Protein AF-A0A498EYC1-F1 (afdb_monomer_lite)

pLDDT: mean 89.72, std 13.06, range [40.38, 98.12]

Sequence (153 aa):
QLPAGTLIATTFFAVVTLAALSSSISMLEIPVAFLVDEYGVSRKHAVISMTAIVAVTGTVCAFNPAIFGFVAGTLVNILMTAGLAAFLLFVGWVMGRDAIEEFASGAGEFGRTLGTPWLFAVGVILPLFLVFTLLTHFGVDTNIGFWPTVALA

Foldseek 3Di:
DDVVVVVVVVVVVVVVVVVVVVVVVVVLVVQLVVCCVVVVDPSVVSSVVSVVVCVVQVVVCVVDVVSVCCVVPVVCLLCVLVVLLVVLLCLLPVCNVVNLVVQCVVVPPCSVVCSVVVSCCSNPVSSVVSVVVNCVSVVVCVVVVPCPPVVVD

Secondary structure (DSSP, 8-state):
--TTHHHHHHHHHHHHHHHHHHHHHHHHHHHHHHHHHTT---HHHHHHHHHHHHHHHHHHHHH-HHHHHIIIIIIHHHHHHHHHHHHHHIIIIIITHHHHHHHHHHHHHHHHHHHHHHHHIIIIIHHHHHHHHHHHHTTHHHHHTS-TTTTT-

Radius of gyration: 21.64 Å; chains: 1; bounding box: 51×48×55 Å

Structure (mmCIF, N/CA/C/O backbone):
data_AF-A0A498EYC1-F1
#
_entry.id   AF-A0A498EYC1-F1
#
loop_
_atom_site.group_PDB
_atom_site.id
_atom_site.type_symbol
_atom_site.label_atom_id
_atom_site.label_alt_id
_atom_site.label_comp_id
_atom_site.label_asym_id
_atom_site.label_entity_id
_atom_site.label_seq_id
_atom_site.pdbx_PDB_ins_code
_atom_site.Cartn_x
_atom_site.Cartn_y
_atom_site.Cartn_z
_atom_site.occupancy
_atom_site.B_iso_or_equiv
_atom_site.auth_seq_id
_atom_site.auth_comp_id
_atom_site.auth_asym_id
_atom_site.auth_atom_id
_atom_site.pdbx_PDB_model_num
ATOM 1 N N . GLN A 1 1 ? 8.645 4.369 -36.450 1.00 73.00 1 GLN A N 1
ATOM 2 C CA . GLN A 1 1 ? 8.880 5.561 -35.608 1.00 73.00 1 GLN A CA 1
ATOM 3 C C . GLN A 1 1 ? 7.648 6.445 -35.717 1.00 73.00 1 GLN A C 1
ATOM 5 O O . GLN A 1 1 ? 7.186 6.644 -36.835 1.00 73.00 1 GLN A O 1
ATOM 10 N N . LEU A 1 2 ? 7.071 6.889 -34.596 1.00 85.94 2 LEU A N 1
ATOM 11 C CA . LEU A 1 2 ? 5.924 7.802 -34.626 1.00 85.94 2 LEU A CA 1
ATOM 12 C C . LEU A 1 2 ? 6.410 9.229 -34.943 1.00 85.94 2 LEU A C 1
ATOM 14 O O . LEU A 1 2 ? 7.420 9.653 -34.369 1.00 85.94 2 LEU A O 1
ATOM 18 N N . PRO A 1 3 ? 5.722 9.984 -35.819 1.00 89.94 3 PRO A N 1
ATOM 19 C CA . PRO A 1 3 ? 5.987 11.412 -35.976 1.00 89.94 3 PRO A CA 1
ATOM 20 C C . PRO A 1 3 ? 5.782 12.130 -34.631 1.00 89.94 3 PRO A C 1
ATOM 22 O O . PRO A 1 3 ? 4.900 11.762 -33.859 1.00 89.94 3 PRO A O 1
ATOM 25 N N . ALA A 1 4 ? 6.630 13.118 -34.326 1.00 92.81 4 ALA A N 1
ATOM 26 C CA . ALA A 1 4 ? 6.671 13.805 -33.025 1.00 92.81 4 ALA A CA 1
ATOM 27 C C . ALA A 1 4 ? 6.887 12.881 -31.799 1.00 92.81 4 ALA A C 1
ATOM 29 O O . ALA A 1 4 ? 6.491 13.221 -30.684 1.00 92.81 4 ALA A O 1
ATOM 30 N N . GLY A 1 5 ? 7.552 11.731 -31.979 1.00 93.69 5 GLY A N 1
ATOM 31 C CA . GLY A 1 5 ? 7.752 10.729 -30.924 1.00 93.69 5 GLY A CA 1
ATOM 32 C C . GLY A 1 5 ? 8.361 11.263 -29.620 1.00 93.69 5 GLY A C 1
ATOM 33 O O . GLY A 1 5 ? 7.939 10.835 -28.551 1.00 93.69 5 GLY A O 1
ATOM 34 N N . THR A 1 6 ? 9.278 12.236 -29.678 1.00 94.50 6 THR A N 1
ATOM 35 C CA . THR A 1 6 ? 9.846 12.872 -28.475 1.00 94.50 6 THR A CA 1
ATOM 36 C C . THR A 1 6 ? 8.788 13.617 -27.665 1.00 94.50 6 THR A C 1
ATOM 38 O O . THR A 1 6 ? 8.731 13.445 -26.454 1.00 94.50 6 THR A O 1
ATOM 41 N N . LEU A 1 7 ? 7.917 14.397 -28.319 1.00 95.81 7 LEU A N 1
ATOM 42 C CA . LEU A 1 7 ? 6.847 15.135 -27.640 1.00 95.81 7 LEU A CA 1
ATOM 43 C C . LEU A 1 7 ? 5.884 14.165 -26.950 1.00 95.81 7 LEU A C 1
ATOM 45 O O . LEU A 1 7 ? 5.581 14.325 -25.771 1.00 95.81 7 LEU A O 1
ATOM 49 N N . ILE A 1 8 ? 5.471 13.119 -27.672 1.00 96.12 8 ILE A N 1
ATOM 50 C CA . ILE A 1 8 ? 4.583 12.079 -27.143 1.00 96.12 8 ILE A CA 1
ATOM 51 C C . ILE A 1 8 ? 5.236 11.374 -25.947 1.00 96.12 8 ILE A C 1
ATOM 53 O O . ILE A 1 8 ? 4.595 11.220 -24.910 1.00 96.12 8 ILE A O 1
ATOM 57 N N . ALA A 1 9 ? 6.511 10.990 -26.057 1.00 95.62 9 ALA A N 1
ATOM 58 C CA . ALA A 1 9 ? 7.240 10.329 -24.980 1.00 95.62 9 ALA A CA 1
ATOM 59 C C . ALA A 1 9 ? 7.368 11.225 -23.739 1.00 95.62 9 ALA A C 1
ATOM 61 O O . ALA A 1 9 ? 7.080 10.779 -22.632 1.00 95.62 9 ALA A O 1
ATOM 62 N N . THR A 1 10 ? 7.744 12.497 -23.903 1.00 96.62 10 THR A N 1
ATOM 63 C CA . THR A 1 10 ? 7.866 13.437 -22.781 1.00 96.62 10 THR A CA 1
ATOM 64 C C . THR A 1 10 ? 6.531 13.634 -22.069 1.00 96.62 10 THR A C 1
ATOM 66 O O . THR A 1 10 ? 6.480 13.538 -20.844 1.00 96.62 10 THR A O 1
ATOM 69 N N . THR A 1 11 ? 5.439 13.853 -22.808 1.00 97.12 11 THR A N 1
ATOM 70 C CA . THR A 1 11 ? 4.104 13.992 -22.210 1.00 97.12 11 THR A CA 1
ATOM 71 C C . THR A 1 11 ? 3.666 12.708 -21.509 1.00 97.12 11 THR A C 1
ATOM 73 O O . THR A 1 11 ? 3.141 12.772 -20.400 1.00 97.12 11 THR A O 1
ATOM 76 N N . PHE A 1 12 ? 3.928 11.543 -22.105 1.00 97.00 12 PHE A N 1
ATOM 77 C CA . PHE A 1 12 ? 3.621 10.248 -21.502 1.00 97.00 12 PHE A CA 1
ATOM 78 C C . PHE A 1 12 ? 4.371 10.024 -20.182 1.00 97.00 12 PHE A C 1
ATOM 80 O O . PHE A 1 12 ? 3.759 9.644 -19.188 1.00 97.00 12 PHE A O 1
ATOM 87 N N . PHE A 1 13 ? 5.678 10.289 -20.128 1.00 97.25 13 PHE A N 1
ATOM 88 C CA . PHE A 1 13 ? 6.446 10.107 -18.894 1.00 97.25 13 PHE A CA 1
ATOM 89 C C . PHE A 1 13 ? 6.125 11.167 -17.834 1.00 97.25 13 PHE A C 1
ATOM 91 O O . PHE A 1 13 ? 6.127 10.837 -16.649 1.00 97.25 13 PHE A O 1
ATOM 98 N N . ALA A 1 14 ? 5.789 12.403 -18.222 1.00 97.75 14 ALA A N 1
ATOM 99 C CA . ALA A 1 14 ? 5.282 13.418 -17.291 1.00 97.75 14 ALA A CA 1
ATOM 100 C C . ALA A 1 14 ? 3.956 12.960 -16.653 1.00 97.75 14 ALA A C 1
ATOM 102 O O . ALA A 1 14 ? 3.849 12.900 -15.429 1.00 97.75 14 ALA A O 1
ATOM 103 N N .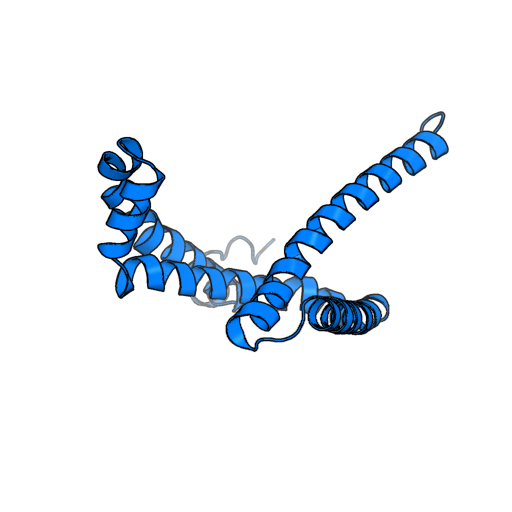 VAL A 1 15 ? 3.028 12.521 -17.513 1.00 98.00 15 VAL A N 1
ATOM 104 C CA . VAL A 1 15 ? 1.951 11.545 -17.276 1.00 98.00 15 VAL A CA 1
ATOM 105 C C . VAL A 1 15 ? 2.127 10.639 -16.052 1.00 98.00 15 VAL A C 1
ATOM 107 O O . VAL A 1 15 ? 1.627 10.840 -14.943 1.00 98.00 15 VAL A O 1
ATOM 110 N N . VAL A 1 16 ? 2.922 9.605 -16.320 1.00 97.56 16 VAL A N 1
ATOM 111 C CA . VAL A 1 16 ? 3.252 8.500 -15.425 1.00 97.56 16 VAL A CA 1
ATOM 112 C C . VAL A 1 16 ? 3.936 8.988 -14.149 1.00 97.56 16 VAL A C 1
ATOM 114 O O . VAL A 1 16 ? 3.638 8.474 -13.076 1.00 97.56 16 VAL A O 1
ATOM 117 N N . THR A 1 17 ? 4.803 10.000 -14.232 1.00 97.44 17 THR A N 1
ATOM 118 C CA . THR A 1 17 ? 5.507 10.549 -13.061 1.00 97.44 17 THR A CA 1
ATOM 119 C C . THR A 1 17 ? 4.532 11.182 -12.071 1.00 97.44 17 THR A C 1
ATOM 121 O O . THR A 1 17 ? 4.619 10.914 -10.874 1.00 97.44 17 THR A O 1
ATOM 124 N N . LEU A 1 18 ? 3.571 11.980 -12.551 1.00 97.12 18 LEU A N 1
ATOM 125 C CA . LEU A 1 18 ? 2.555 12.587 -11.687 1.00 97.12 18 LEU A CA 1
ATOM 126 C C . LEU A 1 18 ? 1.663 11.522 -11.035 1.00 97.12 18 LEU A C 1
ATOM 128 O O . LEU A 1 18 ? 1.391 11.592 -9.835 1.00 97.12 18 LEU A O 1
ATOM 132 N N . ALA A 1 19 ? 1.267 10.502 -11.801 1.00 96.69 19 ALA A N 1
ATOM 133 C CA . ALA A 1 19 ? 0.492 9.378 -11.281 1.00 96.69 19 ALA A CA 1
ATOM 134 C C . ALA A 1 19 ? 1.265 8.613 -10.191 1.00 96.69 19 ALA A C 1
ATOM 136 O O . ALA A 1 19 ? 0.751 8.418 -9.087 1.00 96.69 19 ALA A O 1
ATOM 137 N N . ALA A 1 20 ? 2.525 8.261 -10.458 1.00 95.69 20 ALA A N 1
ATOM 138 C CA . ALA A 1 20 ? 3.392 7.568 -9.511 1.00 95.69 20 ALA A CA 1
ATOM 139 C C . ALA A 1 20 ? 3.616 8.383 -8.228 1.00 95.69 20 ALA A C 1
ATOM 141 O O . ALA A 1 20 ? 3.599 7.817 -7.133 1.00 95.69 20 ALA A O 1
ATOM 142 N N . LEU A 1 21 ? 3.755 9.710 -8.339 1.00 95.69 21 LEU A N 1
ATOM 143 C CA . LEU A 1 21 ? 3.923 10.597 -7.189 1.00 95.69 21 LEU A CA 1
ATOM 144 C C . LEU A 1 21 ? 2.693 10.564 -6.273 1.00 95.69 21 LEU A C 1
ATOM 146 O O . LEU A 1 21 ? 2.838 10.372 -5.068 1.00 95.69 21 LEU A O 1
ATOM 150 N N . SER A 1 22 ? 1.487 10.689 -6.834 1.00 96.69 22 SER A N 1
ATOM 151 C CA . SER A 1 22 ? 0.246 10.652 -6.045 1.00 96.69 22 SER A CA 1
ATOM 152 C C . SER A 1 22 ? 0.038 9.312 -5.322 1.00 96.69 22 SER A C 1
ATOM 154 O O . SER A 1 22 ? -0.294 9.299 -4.136 1.00 96.69 22 SER A O 1
ATOM 156 N N . SER A 1 23 ? 0.334 8.189 -5.988 1.00 95.94 23 SER A N 1
ATOM 157 C CA . SER A 1 23 ? 0.290 6.855 -5.375 1.00 95.94 23 SER A CA 1
ATOM 158 C C . SER A 1 23 ? 1.321 6.713 -4.255 1.00 95.94 23 SER A C 1
ATOM 160 O O . SER A 1 23 ? 1.010 6.183 -3.191 1.00 95.94 23 SER A O 1
ATOM 162 N N . SER A 1 24 ? 2.538 7.216 -4.470 1.00 95.06 24 SER A N 1
ATOM 163 C CA . SER A 1 24 ? 3.617 7.159 -3.476 1.00 95.06 24 SER A CA 1
ATOM 164 C C . SER A 1 24 ? 3.276 7.962 -2.222 1.00 95.06 24 SER A C 1
ATOM 166 O O . SER A 1 24 ? 3.531 7.498 -1.115 1.00 95.06 24 SER A O 1
ATOM 168 N N . ILE A 1 25 ? 2.649 9.133 -2.382 1.00 95.00 25 ILE A N 1
ATOM 169 C CA . ILE A 1 25 ? 2.175 9.947 -1.254 1.00 95.00 25 ILE A CA 1
ATOM 170 C C . ILE A 1 25 ? 1.125 9.173 -0.446 1.00 95.00 25 ILE A C 1
ATOM 172 O O . ILE A 1 25 ? 1.253 9.070 0.771 1.00 95.00 25 ILE A O 1
ATOM 176 N N . SER A 1 26 ? 0.130 8.574 -1.110 1.00 96.19 26 SER A N 1
ATOM 177 C CA . SER A 1 26 ? -0.909 7.792 -0.426 1.00 96.19 26 SER A CA 1
ATOM 178 C C . SER A 1 26 ? -0.346 6.577 0.316 1.00 96.19 26 SER A C 1
ATOM 180 O O . SER A 1 26 ? -0.825 6.251 1.398 1.00 96.19 26 SER A O 1
ATOM 182 N N . MET A 1 27 ? 0.660 5.902 -0.249 1.00 95.38 27 MET A N 1
ATOM 183 C CA . MET A 1 27 ? 1.302 4.745 0.383 1.00 95.38 27 MET A CA 1
ATOM 184 C C . MET A 1 27 ? 2.166 5.144 1.585 1.00 95.38 27 MET A C 1
ATOM 186 O O . MET A 1 27 ? 2.207 4.408 2.566 1.00 95.38 27 MET A O 1
ATOM 190 N N . LEU A 1 28 ? 2.839 6.301 1.529 1.00 96.75 28 LEU A N 1
ATOM 191 C CA . LEU A 1 28 ? 3.668 6.810 2.627 1.00 96.75 28 LEU A CA 1
ATOM 192 C C . LEU A 1 28 ? 2.828 7.292 3.819 1.00 96.75 28 LEU A C 1
ATOM 194 O O . LEU A 1 28 ? 3.287 7.208 4.957 1.00 96.75 28 LEU A O 1
ATOM 198 N N . GLU A 1 29 ? 1.606 7.775 3.580 1.00 97.38 29 GLU A N 1
ATOM 199 C CA . GLU A 1 29 ? 0.741 8.287 4.650 1.00 97.38 29 GLU A CA 1
ATOM 200 C C . GLU A 1 29 ? 0.366 7.199 5.664 1.00 97.38 29 GLU A C 1
ATOM 202 O O . GLU A 1 29 ? 0.299 7.490 6.851 1.00 97.38 29 GLU A O 1
ATOM 207 N N . ILE A 1 30 ? 0.199 5.941 5.238 1.00 96.06 30 ILE A N 1
ATOM 208 C CA . ILE A 1 30 ? -0.174 4.828 6.129 1.00 96.06 30 ILE A CA 1
ATOM 209 C C . ILE A 1 30 ? 0.849 4.634 7.272 1.00 96.06 30 ILE A C 1
ATOM 211 O O . ILE A 1 30 ? 0.462 4.744 8.438 1.00 96.06 30 ILE A O 1
ATOM 215 N N . PRO A 1 31 ? 2.150 4.379 7.010 1.00 96.56 31 PRO A N 1
ATOM 216 C CA . PRO A 1 31 ? 3.136 4.236 8.081 1.00 96.56 31 PRO A CA 1
ATOM 217 C C . PRO A 1 31 ? 3.410 5.551 8.824 1.00 96.56 31 PRO A C 1
ATOM 219 O O . PRO A 1 31 ? 3.756 5.519 10.003 1.00 96.56 31 PRO A O 1
ATOM 222 N N . VAL A 1 32 ? 3.255 6.709 8.172 1.00 98.00 32 VAL A N 1
ATOM 223 C CA . VAL A 1 32 ? 3.405 8.014 8.834 1.00 98.00 32 VAL A CA 1
ATOM 224 C C . VAL A 1 32 ? 2.298 8.232 9.864 1.00 98.00 32 VAL A C 1
ATOM 226 O O . VAL A 1 32 ? 2.611 8.584 10.998 1.00 98.00 32 VAL A O 1
ATOM 229 N N . ALA A 1 33 ? 1.036 7.999 9.497 1.00 97.81 33 ALA A N 1
ATOM 230 C CA . ALA A 1 33 ? -0.107 8.109 10.398 1.00 97.81 33 ALA A CA 1
ATOM 231 C C . ALA A 1 33 ? 0.036 7.140 11.574 1.00 97.81 33 ALA A C 1
ATOM 233 O O . ALA A 1 33 ? -0.088 7.558 12.718 1.00 97.81 33 ALA A O 1
ATOM 234 N N . PHE A 1 34 ? 0.448 5.896 11.311 1.00 97.38 34 PHE A N 1
ATOM 235 C CA . PHE A 1 34 ? 0.731 4.923 12.366 1.00 97.38 34 PHE A CA 1
ATOM 236 C C . PHE A 1 34 ? 1.767 5.432 13.385 1.00 97.38 34 PHE A C 1
ATOM 238 O O . PHE A 1 34 ? 1.538 5.358 14.588 1.00 97.38 34 PHE A O 1
ATOM 245 N N . LEU A 1 35 ? 2.890 6.005 12.938 1.00 97.81 35 LEU A N 1
ATOM 246 C CA . LEU A 1 35 ? 3.902 6.553 13.854 1.00 97.81 35 LEU A CA 1
ATOM 247 C C . LEU A 1 35 ? 3.425 7.788 14.630 1.00 97.81 35 LEU A C 1
ATOM 249 O O . LEU A 1 35 ? 3.861 8.012 15.760 1.00 97.81 35 LEU A O 1
ATOM 253 N N . VAL A 1 36 ? 2.582 8.615 14.017 1.00 98.12 36 VAL A N 1
ATOM 254 C CA . VAL A 1 36 ? 2.042 9.818 14.658 1.00 98.12 36 VAL A CA 1
ATOM 255 C C . VAL A 1 36 ? 1.002 9.441 15.710 1.00 98.12 36 VAL A C 1
ATOM 257 O O . VAL A 1 36 ? 1.087 9.935 16.832 1.00 98.12 36 VAL A O 1
ATOM 260 N N . ASP A 1 37 ? 0.068 8.558 15.366 1.00 97.88 37 ASP A N 1
ATOM 261 C CA . ASP A 1 37 ? -1.094 8.245 16.198 1.00 97.88 37 ASP A CA 1
ATOM 262 C C . ASP A 1 37 ? -0.747 7.251 17.316 1.00 97.88 37 ASP A C 1
ATOM 264 O O . ASP A 1 37 ? -1.132 7.469 18.462 1.00 97.88 37 ASP A O 1
ATOM 268 N N . GLU A 1 38 ? 0.034 6.205 17.017 1.00 97.75 38 GLU A N 1
ATOM 269 C CA . GLU A 1 38 ? 0.379 5.160 17.995 1.00 97.75 38 GLU A CA 1
ATOM 270 C C . GLU A 1 38 ? 1.595 5.544 18.854 1.00 97.75 38 GLU A C 1
ATOM 272 O O . GLU A 1 38 ? 1.632 5.287 20.056 1.00 97.75 38 GLU A O 1
ATOM 277 N N . TYR A 1 39 ? 2.605 6.183 18.253 1.00 96.31 39 TYR A N 1
ATOM 278 C CA . TYR A 1 39 ? 3.875 6.491 18.929 1.00 96.31 39 TYR A CA 1
ATOM 279 C C . TYR A 1 39 ? 4.067 7.977 19.256 1.00 96.31 39 TYR A C 1
ATOM 281 O O . TYR A 1 39 ? 5.096 8.347 19.827 1.00 96.31 39 TYR A O 1
ATOM 289 N N . GLY A 1 40 ? 3.118 8.849 18.899 1.00 96.31 40 GLY A N 1
ATOM 290 C CA . GLY A 1 40 ? 3.188 10.282 19.203 1.00 96.31 40 GLY A CA 1
ATOM 291 C C . GLY A 1 40 ? 4.343 11.022 18.515 1.00 96.31 40 GLY A C 1
ATOM 292 O O . GLY A 1 40 ? 4.733 12.109 18.950 1.00 96.31 40 GLY A O 1
ATOM 293 N N . VAL A 1 41 ? 4.941 10.449 17.463 1.00 97.25 41 VAL A N 1
ATOM 294 C CA . VAL A 1 41 ? 6.055 11.075 16.738 1.00 97.25 41 VAL A CA 1
ATOM 295 C C . VAL A 1 41 ? 5.546 12.317 16.010 1.00 97.25 41 VAL A C 1
ATOM 297 O O . VAL A 1 41 ? 4.481 12.303 15.398 1.00 97.25 41 VAL A O 1
ATOM 300 N N . SER A 1 42 ? 6.309 13.415 16.008 1.00 97.81 42 SER A N 1
ATOM 301 C CA . SER A 1 42 ? 5.873 14.592 15.251 1.00 97.81 42 SER A CA 1
ATOM 302 C C . SER A 1 42 ? 5.859 14.303 13.744 1.00 97.81 42 SER A C 1
ATOM 304 O O . SER A 1 42 ? 6.807 13.738 13.191 1.00 97.81 42 SER A O 1
ATOM 306 N N . ARG A 1 43 ? 4.796 14.742 13.054 1.00 96.38 43 ARG A N 1
ATOM 307 C CA . ARG A 1 43 ? 4.558 14.454 11.626 1.00 96.38 43 ARG A CA 1
ATOM 308 C C . ARG A 1 43 ? 5.773 14.731 10.738 1.00 96.38 43 ARG A C 1
ATOM 310 O O . ARG A 1 43 ? 6.103 13.927 9.873 1.00 96.38 43 ARG A O 1
ATOM 317 N N . LYS A 1 44 ? 6.481 15.842 10.976 1.00 97.75 44 LYS A N 1
ATOM 318 C CA . LYS A 1 44 ? 7.694 16.195 10.219 1.00 97.75 44 LYS A CA 1
ATOM 319 C C . LYS A 1 44 ? 8.784 15.125 10.347 1.00 97.75 44 LYS A C 1
ATOM 321 O O . LYS A 1 44 ? 9.395 14.771 9.343 1.00 97.75 44 LYS A O 1
ATOM 326 N N . HIS A 1 45 ? 9.026 14.614 11.554 1.00 97.56 45 HIS A N 1
ATOM 327 C CA . HIS A 1 45 ? 10.029 13.573 11.767 1.00 97.56 45 HIS A CA 1
ATOM 328 C C . HIS A 1 45 ? 9.593 12.237 11.165 1.00 97.56 45 HIS A C 1
ATOM 330 O O . HIS A 1 45 ? 10.416 11.596 10.520 1.00 97.56 45 HIS A O 1
ATOM 336 N N . ALA A 1 46 ? 8.317 11.860 11.304 1.00 97.75 46 ALA A N 1
ATOM 337 C CA . ALA A 1 46 ? 7.777 10.633 10.717 1.00 97.75 46 ALA A CA 1
ATOM 338 C C . ALA A 1 46 ? 7.897 10.619 9.180 1.00 97.75 46 ALA A C 1
ATOM 340 O O . ALA A 1 46 ? 8.372 9.644 8.605 1.00 97.75 46 ALA A O 1
ATOM 341 N N . VAL A 1 47 ? 7.550 11.721 8.503 1.00 97.75 47 VAL A N 1
ATOM 342 C CA . VAL A 1 47 ? 7.664 11.821 7.036 1.00 97.75 47 VAL A CA 1
ATOM 343 C C . VAL A 1 47 ? 9.119 11.729 6.579 1.00 97.75 47 VAL A C 1
ATOM 345 O O . VAL A 1 47 ? 9.423 10.980 5.650 1.00 97.75 47 VAL A O 1
ATOM 348 N N . ILE A 1 48 ? 10.032 12.471 7.216 1.00 98.00 48 ILE A N 1
ATOM 349 C CA . ILE A 1 48 ? 11.450 12.479 6.824 1.00 98.00 48 ILE A CA 1
ATOM 350 C C . ILE A 1 48 ? 12.080 11.103 7.049 1.00 98.00 48 ILE A C 1
ATOM 352 O O . ILE A 1 48 ? 12.769 10.605 6.159 1.00 98.00 48 ILE A O 1
ATOM 356 N N . SER A 1 49 ? 11.836 10.476 8.204 1.00 97.25 49 SER A N 1
ATOM 357 C CA . SER A 1 49 ? 12.402 9.160 8.509 1.00 97.25 49 SER A CA 1
ATOM 358 C C . SER A 1 49 ? 11.883 8.098 7.544 1.00 97.25 49 SER A C 1
ATOM 360 O O . SER A 1 49 ? 12.675 7.329 7.003 1.00 97.25 49 SER A O 1
ATOM 362 N N . MET A 1 50 ? 10.580 8.098 7.255 1.00 97.62 50 MET A N 1
ATOM 363 C CA . MET A 1 50 ? 9.988 7.093 6.382 1.00 97.62 50 MET A CA 1
ATOM 364 C C . MET A 1 50 ? 10.382 7.286 4.922 1.00 97.62 50 MET A C 1
ATOM 366 O O . MET A 1 50 ? 10.723 6.319 4.245 1.00 97.62 50 MET A O 1
ATOM 370 N N . THR A 1 51 ? 10.473 8.536 4.463 1.00 96.94 51 THR A N 1
ATOM 371 C CA . THR A 1 51 ? 11.027 8.853 3.140 1.00 96.94 51 THR A CA 1
ATOM 372 C C . THR A 1 51 ? 12.480 8.392 3.028 1.00 96.94 51 THR A C 1
ATOM 374 O O . THR A 1 51 ? 12.852 7.810 2.014 1.00 96.94 51 THR A O 1
ATOM 377 N N . ALA A 1 52 ? 13.303 8.600 4.061 1.00 97.44 52 ALA A N 1
ATOM 378 C CA . ALA A 1 52 ? 14.693 8.148 4.060 1.00 97.44 52 ALA A CA 1
ATOM 379 C C . ALA A 1 52 ? 14.798 6.615 3.996 1.00 97.44 52 ALA A C 1
ATOM 381 O O . ALA A 1 52 ? 15.577 6.090 3.203 1.00 97.44 52 ALA A O 1
ATOM 382 N N . ILE A 1 53 ? 13.981 5.893 4.769 1.00 96.94 53 ILE A N 1
ATOM 383 C CA . ILE A 1 53 ? 13.937 4.422 4.749 1.00 96.94 53 ILE A CA 1
ATOM 384 C C . ILE A 1 53 ? 13.532 3.909 3.364 1.00 96.94 53 ILE A C 1
ATOM 386 O O . ILE A 1 53 ? 14.210 3.042 2.805 1.00 96.94 53 ILE A O 1
ATOM 390 N N . VAL A 1 54 ? 12.466 4.463 2.781 1.00 95.56 54 VAL A N 1
ATOM 391 C CA . VAL A 1 54 ? 11.998 4.089 1.438 1.00 95.56 54 VAL A CA 1
ATOM 392 C C . VAL A 1 54 ? 13.038 4.442 0.373 1.00 95.56 54 VAL A C 1
ATOM 394 O O . VAL A 1 54 ? 13.300 3.633 -0.510 1.00 95.56 54 VAL A O 1
ATOM 397 N N . ALA A 1 55 ? 13.697 5.599 0.464 1.00 95.75 55 ALA A N 1
ATOM 398 C CA . ALA A 1 55 ? 14.738 5.992 -0.482 1.00 95.75 55 ALA A CA 1
ATOM 399 C C . ALA A 1 55 ? 15.953 5.053 -0.423 1.00 95.75 55 ALA A C 1
ATOM 401 O O . ALA A 1 55 ? 16.454 4.632 -1.465 1.00 95.75 55 ALA A O 1
ATOM 402 N N . VAL A 1 56 ? 16.409 4.680 0.778 1.00 96.38 56 VAL A N 1
ATOM 403 C CA . VAL A 1 56 ? 17.534 3.749 0.961 1.00 96.38 56 VAL A CA 1
ATOM 404 C C . VAL A 1 56 ? 17.175 2.356 0.445 1.00 96.38 56 VAL A C 1
ATOM 406 O O . VAL A 1 56 ? 17.893 1.804 -0.387 1.00 96.38 56 VAL A O 1
ATOM 409 N N . THR A 1 57 ? 16.048 1.795 0.886 1.00 94.62 57 THR A N 1
ATOM 410 C CA . THR A 1 57 ? 15.611 0.451 0.467 1.00 94.62 57 THR A CA 1
ATOM 411 C C . THR A 1 57 ? 15.282 0.392 -1.027 1.00 94.62 57 THR A C 1
ATOM 413 O O . THR A 1 57 ? 15.689 -0.548 -1.712 1.00 94.62 57 THR A O 1
ATOM 416 N N . GLY A 1 58 ? 14.637 1.428 -1.565 1.00 94.56 58 GLY A N 1
ATOM 417 C CA . GLY A 1 58 ? 14.361 1.579 -2.991 1.00 94.56 58 GLY A CA 1
ATOM 418 C C . GLY A 1 58 ? 15.636 1.682 -3.827 1.00 94.56 58 GLY A C 1
ATOM 419 O O . GLY A 1 58 ? 15.729 1.051 -4.876 1.00 94.56 58 GLY A O 1
ATOM 420 N N . THR A 1 59 ? 16.659 2.387 -3.334 1.00 95.94 59 THR A N 1
ATOM 421 C CA . THR A 1 59 ? 17.974 2.462 -3.992 1.00 95.94 59 THR A CA 1
ATOM 422 C C . THR A 1 59 ? 18.645 1.089 -4.056 1.00 95.94 59 THR A C 1
ATOM 424 O O . THR A 1 59 ? 19.136 0.697 -5.112 1.00 95.94 59 THR A O 1
ATOM 427 N N . VAL A 1 60 ? 18.622 0.316 -2.964 1.00 95.38 60 VAL A N 1
ATOM 428 C CA . VAL A 1 60 ? 19.152 -1.061 -2.956 1.00 95.38 60 VAL A CA 1
ATOM 429 C C . VAL A 1 60 ? 18.432 -1.934 -3.988 1.00 95.38 60 VAL A C 1
ATOM 431 O O . VAL A 1 60 ? 19.086 -2.664 -4.734 1.00 95.38 60 VAL A O 1
ATOM 434 N N . CYS A 1 61 ? 17.104 -1.823 -4.081 1.00 94.56 61 CYS A N 1
ATOM 435 C CA . CYS A 1 61 ? 16.324 -2.541 -5.088 1.00 94.56 61 CYS A CA 1
ATOM 436 C C . CYS A 1 61 ? 16.682 -2.098 -6.516 1.00 94.56 61 CYS A C 1
ATOM 438 O O . CYS A 1 61 ? 16.818 -2.939 -7.398 1.00 94.56 61 CYS A O 1
ATOM 440 N N . ALA A 1 62 ? 16.901 -0.801 -6.748 1.00 95.00 62 ALA A N 1
ATOM 441 C CA . ALA A 1 62 ? 17.257 -0.275 -8.066 1.00 95.00 62 ALA A CA 1
ATOM 442 C C . ALA A 1 62 ? 18.609 -0.803 -8.583 1.00 95.00 62 ALA A C 1
ATOM 444 O O . ALA A 1 62 ? 18.768 -1.006 -9.785 1.00 95.00 62 ALA A O 1
ATOM 445 N N . PHE A 1 63 ? 19.573 -1.058 -7.691 1.00 96.62 63 PHE A N 1
ATOM 446 C CA . PHE A 1 63 ? 20.888 -1.592 -8.066 1.00 96.62 63 PHE A CA 1
ATOM 447 C C . PHE A 1 63 ? 20.933 -3.116 -8.209 1.00 96.62 63 PHE A C 1
ATOM 449 O O . PHE A 1 63 ? 21.860 -3.638 -8.829 1.00 96.62 63 PHE A O 1
ATOM 456 N N . ASN A 1 64 ? 19.966 -3.842 -7.645 1.00 96.44 64 ASN A N 1
ATOM 457 C CA . ASN A 1 64 ? 19.962 -5.299 -7.664 1.00 96.44 64 ASN A CA 1
ATOM 458 C C . ASN A 1 64 ? 18.623 -5.844 -8.195 1.00 96.44 64 ASN A C 1
ATOM 460 O O . ASN A 1 64 ? 17.667 -5.985 -7.427 1.00 96.44 64 ASN A O 1
ATOM 464 N N . PRO A 1 65 ? 18.565 -6.227 -9.487 1.00 94.81 65 PRO A N 1
ATOM 465 C CA . PRO A 1 65 ? 17.354 -6.764 -10.105 1.00 94.81 65 PRO A CA 1
ATOM 466 C C . PRO A 1 65 ? 16.790 -8.009 -9.413 1.00 94.81 65 PRO A C 1
ATOM 468 O O . PRO A 1 65 ? 15.577 -8.197 -9.406 1.00 94.81 65 PRO A O 1
ATOM 471 N N . ALA A 1 66 ? 17.637 -8.851 -8.808 1.00 95.75 66 ALA A N 1
ATOM 472 C CA . ALA A 1 66 ? 17.179 -10.038 -8.088 1.00 95.75 66 ALA A CA 1
ATOM 473 C C . ALA A 1 66 ? 16.472 -9.662 -6.776 1.00 95.75 66 ALA A C 1
ATOM 475 O O . ALA A 1 66 ? 15.413 -10.207 -6.471 1.00 95.75 66 ALA A O 1
ATOM 476 N N . ILE A 1 67 ? 17.014 -8.686 -6.035 1.00 95.75 67 ILE A N 1
ATOM 477 C CA . ILE A 1 67 ? 16.360 -8.143 -4.834 1.00 95.75 67 ILE A CA 1
ATOM 478 C C . ILE A 1 67 ? 15.050 -7.458 -5.221 1.00 95.75 67 ILE A C 1
ATOM 480 O O . ILE A 1 67 ? 14.027 -7.723 -4.596 1.00 95.75 67 ILE A O 1
ATOM 484 N N . PHE A 1 68 ? 15.052 -6.633 -6.271 1.00 95.38 68 PHE A N 1
ATOM 485 C CA . PHE A 1 68 ? 13.829 -6.005 -6.768 1.00 95.38 68 PHE A CA 1
ATOM 486 C C . PHE A 1 68 ? 12.770 -7.043 -7.150 1.00 95.38 68 PHE A C 1
ATOM 488 O O . PHE A 1 68 ? 11.633 -6.934 -6.702 1.00 95.38 68 PHE A O 1
ATOM 495 N N . GLY A 1 69 ? 13.140 -8.076 -7.913 1.00 95.50 69 GLY A N 1
ATOM 496 C CA . GLY A 1 69 ? 12.222 -9.142 -8.317 1.00 95.50 69 GLY A CA 1
ATOM 497 C C . GLY A 1 69 ? 11.634 -9.907 -7.129 1.00 95.50 69 GLY A C 1
ATOM 498 O O . GLY A 1 69 ? 10.436 -10.180 -7.107 1.00 95.50 69 GLY A O 1
ATOM 499 N N . PHE A 1 70 ? 12.443 -10.195 -6.106 1.00 94.81 70 PHE A N 1
ATOM 500 C CA . PHE A 1 70 ? 11.959 -10.830 -4.882 1.00 94.81 70 PHE A CA 1
ATOM 501 C C . PHE A 1 70 ? 11.021 -9.918 -4.080 1.00 94.81 70 PHE A C 1
ATOM 503 O O . PHE A 1 70 ? 9.955 -10.362 -3.657 1.00 94.81 70 PHE A O 1
ATOM 510 N N . VAL A 1 71 ? 11.397 -8.651 -3.873 1.00 94.62 71 VAL A N 1
ATOM 511 C CA . VAL A 1 71 ? 10.614 -7.699 -3.073 1.00 94.62 71 VAL A CA 1
ATOM 512 C C . VAL A 1 71 ? 9.302 -7.353 -3.776 1.00 94.62 71 VAL A C 1
ATOM 514 O O . VAL A 1 71 ? 8.236 -7.552 -3.203 1.00 94.62 71 VAL A O 1
ATOM 517 N N . ALA A 1 72 ? 9.369 -6.876 -5.021 1.00 93.56 72 ALA A N 1
ATOM 518 C CA . ALA A 1 72 ? 8.203 -6.433 -5.785 1.00 93.56 72 ALA A CA 1
ATOM 519 C C . ALA A 1 72 ? 7.305 -7.594 -6.240 1.00 93.56 72 ALA A C 1
ATOM 521 O O . ALA A 1 72 ? 6.119 -7.387 -6.479 1.00 93.56 72 ALA A O 1
ATOM 522 N N . GLY A 1 73 ? 7.862 -8.801 -6.367 1.00 92.50 73 GLY A N 1
ATOM 523 C CA . GLY A 1 73 ? 7.119 -10.013 -6.688 1.00 92.50 73 GLY A CA 1
ATOM 524 C C . GLY A 1 73 ? 6.728 -10.777 -5.429 1.00 92.50 73 GLY A C 1
ATOM 525 O O . GLY A 1 73 ? 5.673 -10.548 -4.842 1.00 92.50 73 GLY A O 1
ATOM 526 N N . THR A 1 74 ? 7.576 -11.722 -5.031 1.00 91.56 74 THR A N 1
ATOM 527 C CA . THR A 1 74 ? 7.282 -12.713 -3.987 1.00 91.56 74 THR A CA 1
ATOM 528 C C . THR A 1 74 ? 6.841 -12.082 -2.669 1.00 91.56 74 THR A C 1
ATOM 530 O O . THR A 1 74 ? 5.792 -12.445 -2.139 1.00 91.56 74 THR A O 1
ATOM 533 N N . LEU A 1 75 ? 7.617 -11.136 -2.136 1.00 93.38 75 LEU A N 1
ATOM 534 C CA . LEU A 1 75 ? 7.367 -10.578 -0.810 1.00 93.38 75 LEU A CA 1
ATOM 535 C C . LEU A 1 75 ? 6.067 -9.767 -0.773 1.00 93.38 75 LEU A C 1
ATOM 537 O O . LEU A 1 75 ? 5.214 -10.033 0.071 1.00 93.38 75 LEU A O 1
ATOM 541 N N . VAL A 1 76 ? 5.896 -8.812 -1.692 1.00 93.25 76 VAL A N 1
ATOM 542 C CA . VAL A 1 76 ? 4.682 -7.982 -1.764 1.00 93.25 76 VAL A CA 1
ATOM 543 C C . VAL A 1 76 ? 3.438 -8.837 -1.999 1.00 93.25 76 VAL A C 1
ATOM 545 O O . VAL A 1 76 ? 2.447 -8.649 -1.295 1.00 93.25 76 VAL A O 1
ATOM 548 N N . ASN A 1 77 ? 3.486 -9.816 -2.910 1.00 92.75 77 ASN A N 1
ATOM 549 C CA . ASN A 1 77 ? 2.334 -10.678 -3.190 1.00 92.75 77 ASN A CA 1
ATOM 550 C C . ASN A 1 77 ? 1.913 -11.496 -1.963 1.00 92.75 77 ASN A C 1
ATOM 552 O O . ASN A 1 77 ? 0.722 -11.558 -1.648 1.00 92.75 77 ASN A O 1
ATOM 556 N N . ILE A 1 78 ? 2.875 -12.082 -1.239 1.00 93.81 78 ILE A N 1
ATOM 557 C CA . ILE A 1 78 ? 2.595 -12.849 -0.019 1.00 93.81 78 ILE A CA 1
ATOM 558 C C . ILE A 1 78 ? 2.038 -11.933 1.073 1.00 93.81 78 ILE A C 1
ATOM 560 O O . ILE A 1 78 ? 0.989 -12.241 1.635 1.00 93.81 78 ILE A O 1
ATOM 564 N N . LEU A 1 79 ? 2.698 -10.805 1.362 1.00 94.75 79 LEU A N 1
ATOM 565 C CA . LEU A 1 79 ? 2.282 -9.895 2.435 1.00 94.75 79 LEU A CA 1
ATOM 566 C C . LEU A 1 79 ? 0.905 -9.282 2.173 1.00 94.75 79 LEU A C 1
ATOM 568 O O . LEU A 1 79 ? 0.087 -9.223 3.086 1.00 94.75 79 LEU A O 1
ATOM 572 N N . MET A 1 80 ? 0.629 -8.862 0.937 1.00 93.81 80 MET A N 1
ATOM 573 C CA . MET A 1 80 ? -0.660 -8.279 0.568 1.00 93.81 80 MET A CA 1
ATOM 574 C C . MET A 1 80 ? -1.781 -9.318 0.651 1.00 93.81 80 MET A C 1
ATOM 576 O O . MET A 1 80 ? -2.818 -9.054 1.256 1.00 93.81 80 MET A O 1
ATOM 580 N N . THR A 1 81 ? -1.567 -10.513 0.093 1.00 94.31 81 THR A N 1
ATOM 581 C CA . THR A 1 81 ? -2.581 -11.578 0.086 1.00 94.31 81 THR A CA 1
ATOM 582 C C . THR A 1 81 ? -2.851 -12.092 1.498 1.00 94.31 81 THR A C 1
ATOM 584 O O . THR A 1 81 ? -4.005 -12.166 1.916 1.00 94.31 81 THR A O 1
ATOM 587 N N . ALA A 1 82 ? -1.799 -12.408 2.259 1.00 95.19 82 ALA A N 1
ATOM 588 C CA . ALA A 1 82 ? -1.927 -12.906 3.625 1.00 95.19 82 ALA A CA 1
ATOM 589 C C . ALA A 1 82 ? -2.465 -11.831 4.579 1.00 9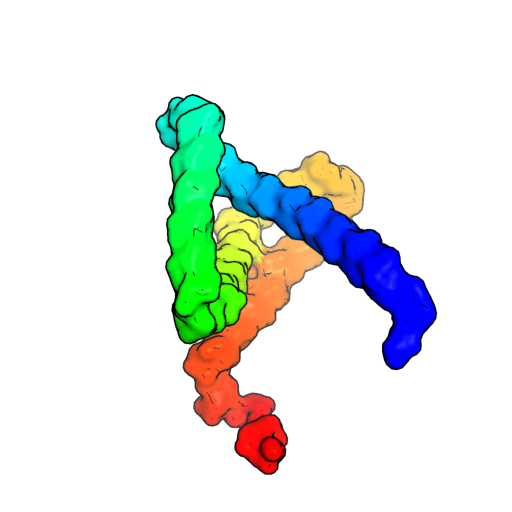5.19 82 ALA A C 1
ATOM 591 O O . ALA A 1 82 ? -3.340 -12.121 5.393 1.00 95.19 82 ALA A O 1
ATOM 592 N N . GLY A 1 83 ? -1.985 -10.589 4.460 1.00 95.56 83 GLY A N 1
ATOM 593 C CA . GLY A 1 83 ? -2.443 -9.463 5.270 1.00 95.56 83 GLY A CA 1
ATOM 594 C C . GLY A 1 83 ? -3.922 -9.160 5.045 1.00 95.56 83 GLY A C 1
ATOM 595 O O . GLY A 1 83 ? -4.676 -9.044 6.010 1.00 95.56 83 GLY A O 1
ATOM 596 N N . LEU A 1 84 ? -4.365 -9.123 3.784 1.00 96.06 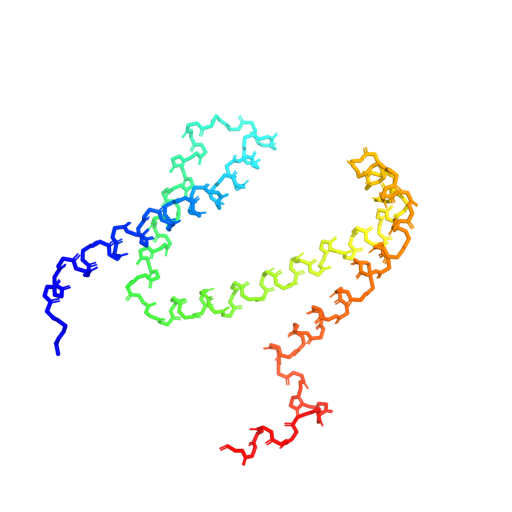84 LEU A N 1
ATOM 597 C CA . LEU A 1 84 ? -5.778 -8.942 3.462 1.00 96.06 84 LEU A CA 1
ATOM 598 C C . LEU A 1 84 ? -6.621 -10.130 3.939 1.00 96.06 84 LEU A C 1
ATOM 600 O O . LEU A 1 84 ? -7.683 -9.917 4.514 1.00 96.06 84 LEU A O 1
ATOM 604 N N . ALA A 1 85 ? -6.152 -11.370 3.764 1.00 95.88 85 ALA A N 1
ATOM 605 C CA . ALA A 1 85 ? -6.862 -12.548 4.261 1.00 95.88 85 ALA A CA 1
ATOM 606 C C . ALA A 1 85 ? -7.056 -12.488 5.782 1.00 95.88 85 ALA A C 1
ATOM 608 O O . ALA A 1 85 ? -8.170 -12.676 6.263 1.00 95.88 85 ALA A O 1
ATOM 609 N N . ALA A 1 86 ? -6.000 -12.168 6.535 1.00 96.25 86 ALA A N 1
ATOM 610 C CA . ALA A 1 86 ? -6.069 -12.018 7.985 1.00 96.25 86 ALA A CA 1
ATOM 611 C C . ALA A 1 86 ? -7.033 -10.894 8.399 1.00 96.25 86 ALA A C 1
ATOM 613 O O . ALA A 1 86 ? -7.856 -11.092 9.292 1.00 96.25 86 ALA A O 1
ATOM 614 N N . PHE A 1 87 ? -6.979 -9.745 7.719 1.00 96.12 87 PHE A N 1
ATOM 615 C CA . PHE A 1 87 ? -7.878 -8.623 7.982 1.00 96.12 87 PHE A CA 1
ATOM 616 C C . PHE A 1 87 ? -9.347 -8.988 7.732 1.00 96.12 87 PHE A C 1
ATOM 618 O O . PHE A 1 87 ? -10.202 -8.753 8.582 1.00 96.12 87 PHE A O 1
ATOM 625 N N . LEU A 1 88 ? -9.652 -9.623 6.600 1.00 96.38 88 LEU A N 1
ATOM 626 C CA . LEU A 1 88 ? -11.016 -10.031 6.260 1.00 96.38 88 LEU A CA 1
ATOM 627 C C . LEU A 1 88 ? -11.544 -11.132 7.190 1.00 96.38 88 LEU A C 1
ATOM 629 O O . LEU A 1 88 ? -12.711 -11.098 7.580 1.00 96.38 88 LEU A O 1
ATOM 633 N N . LEU A 1 89 ? -10.690 -12.076 7.601 1.00 95.69 89 LEU A N 1
ATOM 634 C CA . LEU A 1 89 ? -11.047 -13.066 8.618 1.00 95.69 89 LEU A CA 1
ATOM 635 C C . LEU A 1 89 ? -11.358 -12.399 9.958 1.00 95.69 89 LEU A C 1
ATOM 637 O O . LEU A 1 89 ? -12.337 -12.768 10.599 1.00 95.69 89 LEU A O 1
ATOM 641 N N . PHE A 1 90 ? -10.581 -11.394 10.365 1.00 96.06 90 PHE A N 1
ATOM 642 C CA . PHE A 1 90 ? -10.871 -10.623 11.571 1.00 96.06 90 PHE A CA 1
ATOM 643 C C . PHE A 1 90 ? -12.234 -9.921 11.475 1.00 96.06 90 PHE A C 1
ATOM 645 O O . PHE A 1 90 ? -13.061 -10.065 12.375 1.00 96.06 90 PHE A O 1
ATOM 652 N N . VAL A 1 91 ? -12.522 -9.241 10.361 1.00 95.56 91 VAL A N 1
ATOM 653 C CA . VAL A 1 91 ? -13.823 -8.584 10.139 1.00 95.56 91 VAL A CA 1
ATOM 654 C C . VAL A 1 91 ? -14.973 -9.598 10.179 1.00 95.56 91 VAL A C 1
ATOM 656 O O . VAL A 1 91 ? -15.964 -9.387 10.874 1.00 95.56 91 VAL A O 1
ATOM 659 N N . GLY A 1 92 ? -14.837 -10.722 9.476 1.00 94.62 92 GLY A N 1
ATOM 660 C CA . GLY A 1 92 ? -15.886 -11.736 9.377 1.00 94.62 92 GLY A CA 1
ATOM 661 C C . GLY A 1 92 ? -16.145 -12.513 10.667 1.00 94.62 92 GLY A C 1
ATOM 662 O O . GLY A 1 92 ? -17.299 -12.774 11.003 1.00 94.62 92 GLY A O 1
ATOM 663 N N . TRP A 1 93 ? -15.081 -12.897 11.373 1.00 94.56 93 TRP A N 1
ATOM 664 C CA . TRP A 1 93 ? -15.145 -13.899 12.442 1.00 94.56 93 TRP A CA 1
ATOM 665 C C . TRP A 1 93 ? -14.878 -13.352 13.839 1.00 94.56 93 TRP A C 1
ATOM 667 O O . TRP A 1 93 ? -15.334 -13.958 14.805 1.00 94.56 93 TRP A O 1
ATOM 677 N N . VAL A 1 94 ? -14.153 -12.239 13.965 1.00 94.94 94 VAL A N 1
ATOM 678 C CA . VAL A 1 94 ? -13.909 -11.597 15.266 1.00 94.94 94 VAL A CA 1
ATOM 679 C C . VAL A 1 94 ? -14.897 -10.459 15.486 1.00 94.94 94 VAL A C 1
ATOM 681 O O . VAL A 1 94 ? -15.560 -10.430 16.516 1.00 94.94 94 VAL A O 1
ATOM 684 N N . MET A 1 95 ? -15.033 -9.557 14.512 1.00 93.88 95 MET A N 1
ATOM 685 C CA . MET A 1 95 ? -15.940 -8.411 14.615 1.00 93.88 95 MET A CA 1
ATOM 686 C C . MET A 1 95 ? -17.396 -8.818 14.338 1.00 93.88 95 MET A C 1
ATOM 688 O O . MET A 1 95 ? -18.299 -8.489 15.103 1.00 93.88 95 MET A O 1
ATOM 692 N N . GLY A 1 96 ? -17.640 -9.586 13.270 1.00 91.31 96 GLY A N 1
ATOM 693 C CA . GLY A 1 96 ? -18.925 -10.230 12.998 1.00 91.31 96 GLY A CA 1
ATOM 694 C C . GLY A 1 96 ? -20.102 -9.248 12.946 1.00 91.31 96 GLY A C 1
ATOM 695 O O . GLY A 1 96 ? -20.316 -8.569 11.945 1.00 91.31 96 GLY A O 1
ATOM 696 N N . ARG A 1 97 ? -20.897 -9.188 14.023 1.00 88.69 97 ARG A N 1
ATOM 697 C CA . ARG A 1 97 ? -22.079 -8.309 14.102 1.00 88.69 97 ARG A CA 1
ATOM 698 C C . ARG A 1 97 ? -21.708 -6.833 14.165 1.00 88.69 97 ARG A C 1
ATOM 700 O O . ARG A 1 97 ? -22.336 -6.049 13.460 1.00 88.69 97 ARG A O 1
ATOM 707 N N . ASP A 1 98 ? -20.655 -6.485 14.896 1.00 92.06 98 ASP A N 1
ATOM 708 C CA . ASP A 1 98 ? -20.203 -5.097 15.028 1.00 92.06 98 ASP A CA 1
ATOM 709 C C . ASP A 1 98 ? -19.794 -4.533 13.653 1.00 92.06 98 ASP A C 1
ATOM 711 O O . ASP A 1 98 ? -20.022 -3.365 13.351 1.00 92.06 98 ASP A O 1
ATOM 715 N N . ALA A 1 99 ? -19.272 -5.386 12.760 1.00 90.81 99 ALA A N 1
ATOM 716 C CA . ALA A 1 99 ? -18.910 -5.002 11.396 1.00 90.81 99 ALA A CA 1
ATOM 717 C C . ALA A 1 99 ? -20.141 -4.666 10.543 1.00 90.81 99 ALA A C 1
ATOM 719 O O . ALA A 1 99 ? -20.087 -3.771 9.704 1.00 90.81 99 ALA A O 1
ATOM 720 N N . ILE A 1 100 ? -21.256 -5.376 10.748 1.00 91.50 100 ILE A N 1
ATOM 721 C CA . ILE A 1 100 ? -22.524 -5.088 10.066 1.00 91.50 100 ILE A CA 1
ATOM 722 C C . ILE A 1 100 ? -23.121 -3.784 10.588 1.00 91.50 100 ILE A C 1
ATOM 724 O O . ILE A 1 100 ? -23.644 -3.003 9.795 1.00 91.50 100 ILE A O 1
ATOM 728 N N . GLU A 1 101 ? -23.064 -3.553 11.898 1.00 91.69 101 GLU A N 1
ATOM 729 C CA . GLU A 1 101 ? -23.566 -2.322 12.513 1.00 91.69 101 GLU A CA 1
ATOM 730 C C . GLU A 1 101 ? -22.799 -1.101 12.001 1.00 91.69 101 GLU A C 1
ATOM 732 O O . GLU A 1 101 ? -23.416 -0.128 11.565 1.00 91.69 101 GLU A O 1
ATOM 737 N N . GLU A 1 102 ? -21.471 -1.196 11.938 1.00 90.81 102 GLU A N 1
ATOM 738 C CA . GLU A 1 102 ? -20.622 -0.144 11.383 1.00 90.81 102 GLU A CA 1
ATOM 739 C C . GLU A 1 102 ? -20.844 0.041 9.873 1.00 90.81 102 GLU A C 1
ATOM 741 O O . GLU A 1 102 ? -20.951 1.158 9.367 1.00 90.81 102 GLU A O 1
ATOM 746 N N . PHE A 1 103 ? -21.012 -1.050 9.124 1.00 89.62 103 PHE A N 1
ATOM 747 C CA . PHE A 1 103 ? -21.346 -0.964 7.703 1.00 89.62 103 PHE A CA 1
ATOM 748 C C . PHE A 1 103 ? -22.711 -0.293 7.471 1.00 89.62 103 PHE A C 1
ATOM 750 O O . PHE A 1 103 ? -22.871 0.520 6.558 1.00 89.62 103 PHE A O 1
ATOM 757 N N . ALA A 1 104 ? -23.701 -0.593 8.312 1.00 90.75 104 ALA A N 1
ATOM 758 C CA . ALA A 1 104 ? -25.023 0.015 8.266 1.00 90.75 104 ALA A CA 1
ATOM 759 C C . ALA A 1 104 ? -25.011 1.498 8.666 1.00 90.75 104 ALA A C 1
ATOM 761 O O . ALA A 1 104 ? -25.766 2.278 8.079 1.00 90.75 104 ALA A O 1
ATOM 762 N N . SER A 1 105 ? -24.165 1.896 9.623 1.00 91.25 105 SER A N 1
ATOM 763 C CA . SER A 1 105 ? -24.025 3.294 10.044 1.00 91.25 105 SER A CA 1
ATOM 764 C C . SER A 1 105 ? -23.470 4.166 8.907 1.00 91.25 105 SER A C 1
ATOM 766 O O . SER A 1 105 ? -23.991 5.254 8.661 1.00 91.25 105 SER A O 1
ATOM 768 N N . GLY A 1 106 ? -22.494 3.653 8.147 1.00 88.75 106 GLY A N 1
ATOM 769 C CA . GLY A 1 106 ? -21.884 4.358 7.017 1.00 88.75 106 GLY A CA 1
ATOM 770 C C . GLY A 1 106 ? -22.688 4.304 5.711 1.00 88.75 106 GLY A C 1
ATOM 771 O O . GLY A 1 106 ? -22.777 5.304 5.000 1.00 88.75 106 GLY A O 1
ATOM 772 N N . ALA A 1 107 ? -23.287 3.154 5.377 1.00 87.56 107 ALA A N 1
ATOM 773 C CA . ALA A 1 107 ? -23.978 2.934 4.098 1.00 87.56 107 ALA A CA 1
ATOM 774 C C . ALA A 1 107 ? -25.513 3.093 4.166 1.00 87.56 107 ALA A C 1
ATOM 776 O O . ALA A 1 107 ? -26.213 2.887 3.169 1.00 87.56 107 ALA A O 1
ATOM 777 N N . GLY A 1 108 ? -26.065 3.441 5.331 1.00 87.25 108 GLY A N 1
ATOM 778 C CA . GLY A 1 108 ? -27.485 3.733 5.514 1.00 87.25 108 GLY A CA 1
ATOM 779 C C . GLY A 1 108 ? -28.407 2.540 5.225 1.00 87.25 108 GLY A C 1
ATOM 780 O O . GLY A 1 108 ? -28.238 1.439 5.747 1.00 87.25 108 GLY A O 1
ATOM 781 N N . GLU A 1 109 ? -29.455 2.757 4.427 1.00 82.50 109 GLU A N 1
ATOM 782 C CA . GLU A 1 109 ? -30.455 1.722 4.103 1.00 82.50 109 GLU A CA 1
ATOM 783 C C . GLU A 1 109 ? -29.877 0.564 3.267 1.00 82.50 109 GLU A C 1
ATOM 785 O O . GLU A 1 109 ? -30.236 -0.599 3.467 1.00 82.50 109 GLU A O 1
ATOM 790 N N . PHE A 1 110 ? -28.905 0.859 2.401 1.00 80.94 110 PHE A N 1
ATOM 791 C CA . PHE A 1 110 ? -28.181 -0.153 1.630 1.00 80.94 110 PHE A CA 1
ATOM 792 C C . PHE A 1 110 ? -27.323 -1.045 2.541 1.00 80.94 110 PHE A C 1
ATOM 794 O O . PHE A 1 110 ? -27.309 -2.265 2.388 1.00 80.94 110 PHE A O 1
ATOM 801 N N . GLY A 1 111 ? -26.681 -0.455 3.555 1.00 79.56 111 GLY A N 1
ATOM 802 C CA . GLY A 1 111 ? -25.900 -1.202 4.545 1.00 79.56 111 GLY A CA 1
ATOM 803 C C . GLY A 1 111 ? -26.747 -2.153 5.392 1.00 79.56 111 GLY A C 1
ATOM 804 O O . GLY A 1 111 ? -26.340 -3.281 5.657 1.00 79.56 111 GLY A O 1
ATOM 805 N N . ARG A 1 112 ? -27.975 -1.749 5.746 1.00 80.62 112 ARG A N 1
ATOM 806 C CA . ARG A 1 112 ? -28.912 -2.600 6.503 1.00 80.62 112 ARG A CA 1
ATOM 807 C C . ARG A 1 112 ? -29.446 -3.783 5.700 1.00 80.62 112 ARG A C 1
ATOM 809 O O . ARG A 1 112 ? -29.630 -4.858 6.260 1.00 80.62 112 ARG A O 1
ATOM 816 N N . THR A 1 113 ? -29.700 -3.597 4.407 1.00 87.44 113 THR A N 1
ATOM 817 C CA . THR A 1 113 ? -30.249 -4.657 3.542 1.00 87.44 113 THR A CA 1
ATOM 818 C C . THR A 1 113 ? -29.180 -5.637 3.065 1.00 87.44 113 THR A C 1
ATOM 820 O O . THR A 1 113 ? -29.453 -6.831 2.949 1.00 87.44 113 THR A O 1
ATOM 823 N N . LEU A 1 114 ? -27.954 -5.160 2.832 1.00 91.50 114 LEU A N 1
ATOM 824 C CA . LEU A 1 114 ? -26.857 -5.981 2.317 1.00 91.50 114 LEU A CA 1
ATOM 825 C C . LEU A 1 114 ? -25.816 -6.384 3.358 1.00 91.50 114 LEU A C 1
ATOM 827 O O . LEU A 1 114 ? -24.899 -7.120 3.008 1.00 91.50 114 LEU A O 1
ATOM 831 N N . GLY A 1 115 ? -25.955 -5.981 4.621 1.00 89.75 115 GLY A N 1
ATOM 832 C CA . GLY A 1 115 ? -24.970 -6.269 5.665 1.00 89.75 115 GLY A CA 1
ATOM 833 C C . GLY A 1 115 ? -24.662 -7.759 5.837 1.00 89.75 115 GLY A C 1
ATOM 834 O O . GLY A 1 115 ? -23.497 -8.143 5.867 1.00 89.75 115 GLY A O 1
ATOM 835 N N . THR A 1 116 ? -25.677 -8.630 5.879 1.00 89.56 116 THR A N 1
ATOM 836 C CA . THR A 1 116 ? -25.456 -10.082 6.031 1.00 89.56 116 THR A CA 1
ATOM 837 C C . THR A 1 116 ? -24.841 -10.733 4.781 1.00 89.56 116 THR A C 1
ATOM 839 O O . THR A 1 116 ? -23.844 -11.441 4.936 1.00 89.56 116 THR A O 1
ATOM 842 N N . PRO A 1 117 ? -25.344 -10.496 3.548 1.00 93.75 117 PRO A N 1
ATOM 843 C CA . PRO A 1 117 ? -24.660 -10.956 2.335 1.00 93.75 117 PRO A CA 1
ATOM 844 C C . PRO A 1 117 ? -23.225 -10.430 2.205 1.00 93.75 117 PRO A C 1
ATOM 846 O O . PRO A 1 117 ? -22.326 -11.180 1.824 1.00 93.75 117 PRO A O 1
ATOM 849 N N . TRP A 1 118 ? -22.998 -9.160 2.551 1.00 94.75 118 TRP A N 1
ATOM 850 C CA . TRP A 1 118 ? -21.678 -8.536 2.543 1.00 94.75 118 TRP A CA 1
ATOM 851 C C . TRP A 1 118 ? -20.733 -9.212 3.535 1.00 94.75 118 TRP A C 1
ATOM 853 O O . TRP A 1 118 ? -19.640 -9.611 3.140 1.00 94.75 118 TRP A O 1
ATOM 863 N N . LEU A 1 119 ? -21.161 -9.423 4.786 1.00 94.38 119 LEU A N 1
ATOM 864 C CA . LEU A 1 119 ? -20.333 -10.078 5.798 1.00 94.38 119 LEU A CA 1
ATOM 865 C C . LEU A 1 119 ? -20.026 -11.527 5.410 1.00 94.38 119 LEU A C 1
ATOM 867 O O . LEU A 1 119 ? -18.920 -11.997 5.645 1.00 94.38 119 LEU A O 1
ATOM 871 N N . PHE A 1 120 ? -20.960 -12.237 4.774 1.00 94.25 120 PHE A N 1
ATOM 872 C CA . PHE A 1 120 ? -20.685 -13.578 4.257 1.00 94.25 120 PHE A CA 1
ATOM 873 C C . PHE A 1 120 ? -19.624 -13.556 3.144 1.00 94.25 120 PHE A C 1
ATOM 875 O O . PHE A 1 120 ? -18.698 -14.370 3.145 1.00 94.25 120 PHE A O 1
ATOM 882 N N . ALA A 1 121 ? -19.707 -12.595 2.219 1.00 95.00 121 ALA A N 1
ATOM 883 C CA . ALA A 1 121 ? -18.705 -12.434 1.171 1.00 95.00 121 ALA A CA 1
ATOM 884 C C . ALA A 1 121 ? -17.324 -12.068 1.744 1.00 95.00 121 ALA A C 1
ATOM 886 O O . ALA A 1 121 ? -16.327 -12.698 1.395 1.00 95.00 121 ALA A O 1
ATOM 887 N N 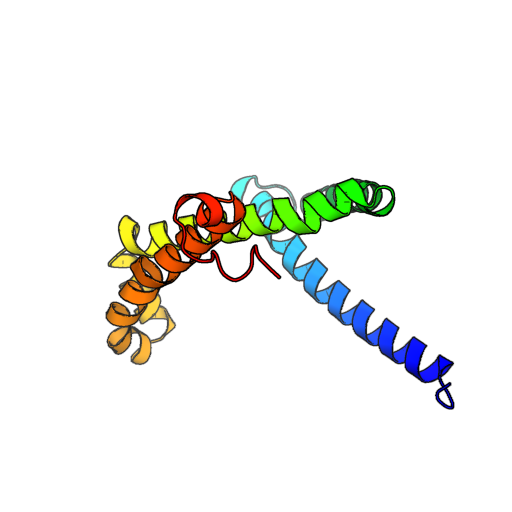. VAL A 1 122 ? -17.274 -11.095 2.656 1.00 95.06 122 VAL A N 1
ATOM 888 C CA . VAL A 1 122 ? -16.052 -10.601 3.309 1.00 95.06 122 VAL A CA 1
ATOM 889 C C . VAL A 1 122 ? -15.457 -11.614 4.279 1.00 95.06 122 VAL A C 1
ATOM 891 O O . VAL A 1 122 ? -14.246 -11.764 4.321 1.00 95.06 122 VAL A O 1
ATOM 894 N N . GLY A 1 123 ? -16.277 -12.327 5.042 1.00 93.56 123 GLY A N 1
ATOM 895 C CA . GLY A 1 123 ? -15.821 -13.251 6.076 1.00 93.56 123 GLY A CA 1
ATOM 896 C C . GLY A 1 123 ? -15.525 -14.660 5.574 1.00 93.56 123 GLY A C 1
ATOM 897 O O . GLY A 1 123 ? -14.733 -15.365 6.194 1.00 93.56 123 GLY A O 1
ATOM 898 N N . VAL A 1 124 ? -16.133 -15.091 4.464 1.00 93.44 124 VAL A N 1
ATOM 899 C CA . VAL A 1 124 ? -16.018 -16.479 3.984 1.00 93.44 124 VAL A CA 1
ATOM 900 C C . VAL A 1 124 ? -15.497 -16.547 2.555 1.00 93.44 124 VAL A C 1
ATOM 902 O O . VAL A 1 124 ? -14.452 -17.150 2.322 1.00 93.44 124 VAL A O 1
ATOM 905 N N . ILE A 1 125 ? -16.184 -15.925 1.593 1.00 95.31 125 ILE A N 1
ATOM 906 C CA . ILE A 1 125 ? -15.872 -16.108 0.164 1.00 95.31 125 ILE A CA 1
ATOM 907 C C . ILE A 1 125 ? -14.499 -15.520 -0.191 1.00 95.31 125 ILE A C 1
ATOM 909 O O . ILE A 1 125 ? -13.665 -16.209 -0.781 1.00 95.31 125 ILE A O 1
ATOM 913 N N . LEU A 1 126 ? -14.249 -14.259 0.170 1.00 95.62 126 LEU A N 1
ATOM 914 C CA . LEU A 1 126 ? -12.998 -13.573 -0.156 1.00 95.62 126 LEU A CA 1
ATOM 915 C C . LEU A 1 126 ? -11.791 -14.186 0.577 1.00 95.62 126 LEU A C 1
ATOM 917 O O . LEU A 1 126 ? -10.803 -14.482 -0.096 1.00 95.62 126 LEU A O 1
ATOM 921 N N . PRO A 1 127 ? -1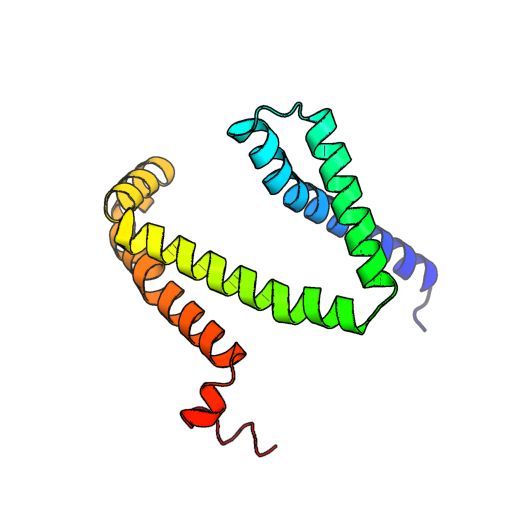1.841 -14.470 1.895 1.00 94.25 127 PRO A N 1
ATOM 922 C CA . PRO A 1 127 ? -10.751 -15.154 2.578 1.00 94.25 127 PRO A CA 1
ATOM 923 C C . PRO A 1 127 ? -10.460 -16.532 2.000 1.00 94.25 127 PRO A C 1
ATOM 925 O O . PRO A 1 127 ? -9.294 -16.878 1.853 1.00 94.25 127 PRO A O 1
ATOM 928 N N . LEU A 1 128 ? -11.485 -17.301 1.617 1.00 93.88 128 LEU A N 1
ATOM 929 C CA . LEU A 1 128 ? -11.287 -18.605 0.983 1.00 93.88 128 LEU A CA 1
ATOM 930 C C . LEU A 1 128 ? -10.494 -18.473 -0.324 1.00 93.88 128 LEU A C 1
ATOM 932 O O . LEU A 1 128 ? -9.534 -19.213 -0.538 1.00 93.88 128 LEU A O 1
ATOM 936 N N . PHE A 1 129 ? -10.850 -17.502 -1.169 1.00 93.31 129 PHE A N 1
ATOM 937 C CA . PHE A 1 129 ? -10.125 -17.224 -2.410 1.00 93.31 129 PHE A CA 1
ATOM 938 C C . PHE A 1 129 ? -8.682 -16.756 -2.155 1.00 93.31 129 PHE A C 1
ATOM 940 O O . PHE A 1 129 ? -7.756 -17.196 -2.839 1.00 93.31 129 PHE A O 1
ATOM 947 N N . LEU A 1 130 ? -8.462 -15.901 -1.153 1.00 93.94 130 LEU A N 1
ATOM 948 C CA . LEU A 1 130 ? -7.127 -15.405 -0.807 1.00 93.94 130 LEU A CA 1
ATOM 949 C C . LEU A 1 130 ? -6.243 -16.495 -0.197 1.00 93.94 130 LEU A C 1
ATOM 951 O O . LEU A 1 130 ? -5.073 -16.590 -0.553 1.00 93.94 130 LEU A O 1
ATOM 955 N N . VAL A 1 131 ? -6.789 -17.352 0.669 1.00 91.69 131 VAL A N 1
ATOM 956 C CA . VAL A 1 131 ? -6.069 -18.509 1.220 1.00 91.69 131 VAL A CA 1
ATOM 957 C C . VAL A 1 131 ? -5.725 -19.489 0.106 1.00 91.69 131 VAL A C 1
ATOM 959 O O . VAL A 1 131 ? -4.589 -19.945 0.037 1.00 91.69 131 VAL A O 1
ATOM 962 N N . PHE A 1 132 ? -6.655 -19.764 -0.812 1.00 89.88 132 PHE A N 1
ATOM 963 C CA . PHE A 1 132 ? -6.366 -20.571 -1.996 1.00 89.88 132 PHE A CA 1
ATOM 964 C C . PHE A 1 132 ? -5.220 -19.969 -2.825 1.00 89.88 132 PHE A C 1
ATOM 966 O O . PHE A 1 132 ? -4.252 -20.662 -3.129 1.00 89.88 132 PHE A O 1
ATOM 973 N N . THR A 1 133 ? -5.276 -18.666 -3.112 1.00 89.25 133 THR A N 1
ATOM 974 C CA . THR A 1 133 ? -4.220 -17.943 -3.842 1.00 89.25 133 THR A CA 1
ATOM 975 C C . THR A 1 133 ? -2.877 -18.041 -3.113 1.00 89.25 133 THR A C 1
ATOM 977 O O . THR A 1 133 ? -1.853 -18.349 -3.719 1.00 89.25 133 THR A O 1
ATOM 980 N N . LEU A 1 134 ? -2.873 -17.876 -1.790 1.00 88.88 134 LEU A N 1
ATOM 981 C CA . LEU A 1 134 ? -1.676 -18.009 -0.968 1.00 88.88 134 LEU A CA 1
ATOM 982 C C . LEU A 1 134 ? -1.085 -19.428 -1.040 1.00 88.88 134 LEU A C 1
ATOM 984 O O . LEU A 1 134 ? 0.125 -19.573 -1.192 1.00 88.88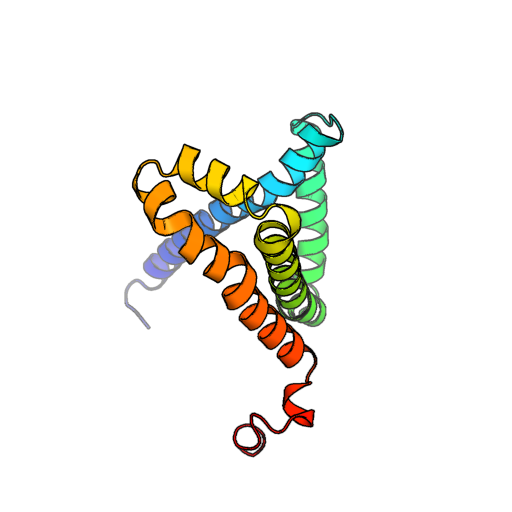 134 LEU A O 1
ATOM 988 N N . LEU A 1 135 ? -1.919 -20.472 -1.000 1.00 86.50 135 LEU A N 1
ATOM 989 C CA . LEU A 1 135 ? -1.476 -21.863 -1.149 1.00 86.50 135 LEU A CA 1
ATOM 990 C C . LEU A 1 135 ? -0.852 -22.125 -2.529 1.00 86.50 135 LEU A C 1
ATOM 992 O O . LEU A 1 135 ? 0.144 -22.844 -2.615 1.00 86.50 135 LEU A O 1
ATOM 996 N N . THR A 1 136 ? -1.377 -21.512 -3.594 1.00 83.50 136 THR A N 1
ATOM 997 C CA . THR A 1 136 ? -0.775 -21.625 -4.936 1.00 83.50 136 THR A CA 1
ATOM 998 C C . THR A 1 136 ? 0.599 -20.959 -5.017 1.00 83.50 136 THR A C 1
ATOM 1000 O O . THR A 1 136 ? 1.511 -21.504 -5.630 1.00 83.50 136 THR A O 1
ATOM 1003 N N . HIS A 1 137 ? 0.819 -19.844 -4.310 1.00 79.94 137 HIS A N 1
ATOM 1004 C CA . HIS A 1 137 ? 2.146 -19.221 -4.238 1.00 79.94 137 HIS A CA 1
ATOM 1005 C C . HIS A 1 137 ? 3.200 -20.115 -3.566 1.00 79.94 137 HIS A C 1
ATOM 1007 O O . HIS A 1 137 ? 4.385 -19.990 -3.873 1.00 79.94 137 HIS A O 1
ATOM 1013 N N . PHE A 1 138 ? 2.786 -21.026 -2.681 1.00 78.06 138 PHE A N 1
ATOM 1014 C CA . PHE A 1 138 ? 3.668 -22.001 -2.033 1.00 78.06 138 PHE A CA 1
ATOM 1015 C C . PHE A 1 138 ? 3.799 -23.327 -2.806 1.00 78.06 138 PHE A C 1
ATOM 1017 O O . PHE A 1 138 ? 4.405 -24.269 -2.296 1.00 78.06 138 PHE A O 1
ATOM 1024 N N . GLY A 1 139 ? 3.262 -23.417 -4.030 1.00 67.12 139 GLY A N 1
ATOM 1025 C CA . GLY A 1 139 ? 3.391 -24.595 -4.893 1.00 67.12 139 GLY A CA 1
ATOM 1026 C C . GLY A 1 139 ? 2.508 -25.774 -4.482 1.00 67.12 139 GLY A C 1
ATOM 1027 O O . GLY A 1 139 ? 2.760 -26.911 -4.887 1.00 67.12 139 GLY A O 1
ATOM 1028 N N . VAL A 1 140 ? 1.485 -25.546 -3.652 1.00 59.81 140 VAL A N 1
ATOM 1029 C CA . VAL A 1 140 ? 0.589 -26.616 -3.189 1.00 59.81 140 VAL A CA 1
ATOM 1030 C C . VAL A 1 140 ? -0.206 -27.193 -4.366 1.00 59.81 140 VAL A C 1
ATOM 1032 O O . VAL A 1 140 ? -0.390 -28.402 -4.434 1.00 59.81 140 VAL A O 1
ATOM 1035 N N . ASP A 1 141 ? -0.556 -26.375 -5.358 1.00 55.56 141 ASP A N 1
ATOM 1036 C CA . ASP A 1 141 ? -1.204 -26.740 -6.626 1.00 55.56 141 ASP A CA 1
ATOM 1037 C C . ASP A 1 141 ? -0.501 -27.872 -7.401 1.00 55.56 141 ASP A C 1
ATOM 1039 O O . ASP A 1 141 ? -1.184 -28.706 -8.004 1.00 55.56 141 ASP A O 1
ATOM 1043 N N . THR A 1 142 ? 0.832 -27.975 -7.311 1.00 55.19 142 THR A N 1
ATOM 1044 C CA . THR A 1 142 ? 1.600 -29.080 -7.920 1.00 55.19 142 THR A CA 1
ATOM 1045 C C . THR A 1 142 ? 1.432 -30.423 -7.199 1.00 55.19 142 THR A C 1
ATOM 1047 O O . THR A 1 142 ? 1.550 -31.470 -7.830 1.00 55.19 142 THR A O 1
ATOM 1050 N N . ASN A 1 143 ? 1.087 -30.415 -5.905 1.00 54.72 143 ASN A N 1
ATOM 1051 C CA . ASN A 1 143 ? 0.864 -31.623 -5.100 1.00 54.72 143 ASN A CA 1
ATOM 1052 C C . ASN A 1 143 ? -0.610 -32.069 -5.052 1.00 54.72 143 ASN A C 1
ATOM 1054 O O . ASN A 1 143 ? -0.877 -33.255 -4.880 1.00 54.72 143 ASN A O 1
ATOM 1058 N N . ILE A 1 144 ? -1.572 -31.150 -5.212 1.00 56.62 144 ILE A N 1
ATOM 1059 C CA . ILE A 1 144 ? -3.024 -31.456 -5.207 1.00 56.62 144 ILE A CA 1
ATOM 1060 C C . ILE A 1 144 ? -3.609 -31.716 -6.603 1.00 56.62 144 ILE A C 1
ATOM 1062 O O . ILE A 1 144 ? -4.805 -31.976 -6.718 1.00 56.62 144 ILE A O 1
ATOM 1066 N N . GLY A 1 145 ? -2.797 -31.686 -7.666 1.00 51.72 145 GLY A N 1
ATOM 1067 C CA . GLY A 1 145 ? -3.222 -32.106 -9.008 1.00 51.72 145 GLY A CA 1
ATOM 1068 C C . GLY A 1 145 ? -4.345 -31.255 -9.612 1.00 51.72 145 GLY A C 1
ATOM 1069 O O . GLY A 1 145 ? -5.118 -31.757 -10.424 1.00 51.72 145 GLY A O 1
ATOM 1070 N N . PHE A 1 146 ? -4.456 -29.980 -9.224 1.00 57.72 146 PHE A N 1
ATOM 1071 C CA . PHE A 1 146 ? -5.532 -29.095 -9.692 1.00 57.72 146 PHE A CA 1
ATOM 1072 C C . PHE A 1 146 ? -5.262 -28.528 -11.104 1.00 57.72 146 PHE A C 1
ATOM 1074 O O . PHE A 1 146 ? -6.201 -28.166 -11.807 1.00 57.72 146 PHE A O 1
ATOM 1081 N N . TRP A 1 147 ? -3.993 -28.513 -11.549 1.00 52.53 147 TRP A N 1
ATOM 1082 C CA . TRP A 1 147 ? -3.568 -28.004 -12.867 1.00 52.53 147 TRP A CA 1
ATOM 1083 C C . TRP A 1 147 ? -2.484 -28.853 -13.575 1.00 52.53 147 TRP A C 1
ATOM 1085 O O . TRP A 1 147 ? -1.459 -28.311 -13.995 1.00 52.53 147 TRP A O 1
ATOM 1095 N N . PRO A 1 148 ? -2.657 -30.172 -13.786 1.00 50.44 148 PRO A N 1
ATOM 1096 C CA . PRO A 1 148 ? -1.666 -30.956 -14.529 1.00 50.44 148 PRO A CA 1
ATOM 1097 C C . PRO A 1 148 ? -1.546 -30.533 -16.008 1.00 50.44 148 PRO A C 1
ATOM 1099 O O . PRO A 1 148 ? -0.590 -30.907 -16.677 1.00 50.44 148 PRO A O 1
ATOM 1102 N N . THR A 1 149 ? -2.478 -29.729 -16.530 1.00 52.97 149 THR A N 1
ATOM 1103 C CA . THR A 1 149 ? -2.486 -29.258 -17.923 1.00 52.97 149 THR A CA 1
ATOM 1104 C C . THR A 1 149 ? -1.617 -28.030 -18.198 1.00 52.97 149 THR A C 1
ATOM 1106 O O . THR A 1 149 ? -1.229 -27.846 -19.345 1.00 52.97 149 THR A O 1
ATOM 1109 N N . VAL A 1 150 ? -1.268 -27.213 -17.196 1.00 48.88 150 VAL A N 1
ATOM 1110 C CA . VAL A 1 150 ? -0.381 -26.043 -17.402 1.00 48.88 150 VAL A CA 1
ATOM 1111 C C . VAL A 1 150 ? 1.093 -26.421 -17.228 1.00 48.88 150 VAL A C 1
ATOM 1113 O O . VAL A 1 150 ? 1.955 -25.830 -17.860 1.00 48.88 150 VAL A O 1
ATOM 1116 N N . ALA A 1 151 ? 1.393 -27.463 -16.449 1.00 43.88 151 ALA A N 1
ATOM 1117 C CA . ALA A 1 151 ? 2.760 -27.957 -16.264 1.00 43.88 151 ALA A CA 1
ATOM 1118 C C . ALA A 1 151 ? 3.324 -28.735 -17.477 1.00 43.88 151 ALA A C 1
ATOM 1120 O O . ALA A 1 151 ? 4.499 -29.094 -17.475 1.00 43.88 151 ALA A O 1
ATOM 1121 N N . LEU A 1 152 ? 2.497 -29.026 -18.488 1.00 44.22 152 LEU A N 1
ATOM 1122 C CA . LEU A 1 152 ? 2.861 -29.799 -19.685 1.00 44.22 152 LEU A CA 1
ATOM 1123 C C . LEU A 1 152 ? 2.899 -28.965 -20.983 1.00 44.22 152 LEU A C 1
ATOM 1125 O O . LEU A 1 152 ? 3.020 -29.550 -22.061 1.00 44.22 152 LEU A O 1
ATOM 1129 N N . ALA A 1 153 ? 2.803 -27.635 -20.897 1.00 40.38 153 ALA A N 1
ATOM 1130 C CA . ALA A 1 153 ? 2.974 -26.706 -22.021 1.00 40.38 153 ALA A CA 1
ATOM 1131 C C . ALA A 1 153 ? 4.205 -25.819 -21.797 1.00 40.38 153 ALA A C 1
ATOM 1133 O O . ALA A 1 153 ? 4.932 -25.581 -22.787 1.00 40.38 153 ALA A O 1
#